Protein AF-M3IG56-F1 (afdb_monomer)

Solvent-accessible surface area (backbone atoms only — not comparable to full-atom values): 7124 Å² total; per-residue (Å²): 102,70,70,57,15,52,53,42,32,58,46,48,58,51,51,55,48,56,61,70,42,42,65,58,56,49,41,75,60,39,83,82,58,54,70,66,55,56,51,53,51,53,50,55,45,56,55,27,41,52,63,13,37,55,51,25,53,56,40,25,76,76,69,31,42,71,53,34,22,51,54,14,48,52,53,23,50,54,45,50,53,52,48,63,74,42,41,79,65,36,61,76,36,63,71,60,39,51,51,56,51,22,52,33,47,10,26,37,23,20,0,52,65,53,24,46,62,55,49,41,58,69,76,38,59,85,94,46,24,67,60,52,36,49,56,27,70,74,75

Nearest PDB structures (foldseek):
  6gv1-assembly1_A  TM=6.685E-01  e=1.143E+00  Escherichia coli K-12
  6t1z-assembly1_A  TM=6.997E-01  e=2.183E+00  Lactococcus lactis
  5ayo-assembly1_A  TM=6.945E-01  e=2.411E+00  Bdellovibrio bacteriovorus HD100
  6oop-assembly1_A  TM=5.502E-01  e=2.799E+00  Escherichia coli
  5ayn-assembly1_A  TM=6.273E-01  e=4.381E+00  Bdellovibrio bacteriovorus HD100

Sequence (139 aa):
LTVVSLIWFIYDFSVYSFGNFNTIIIEQIIPKGSLYQVWGWSVVFNLFYMPGTILGALAADYIGPRLTLVSGVVAQGVIGIAMSACLKTLRRHIAGFVVVFGIFTAFGEWGAGNQVGTIASRTSATSIRGQYYGIAAAI

Secondary structure (DSSP, 8-state):
-HHHHHHHHHHHHHHHHHHHHHHHHHHHH-TT--HHHHHHHHHHHHHTHHHHHHHHHHHHHHH-HHHHHHHHHHHHHHHHHHHHHTHHHHTT-HHHHHHHHHHHHHHHIIIIIHHHHHHHHHSS-TTTHHHHHHHHHH-

pLDDT: mean 82.54, std 7.07, range [61.66, 91.81]

Mean predicted aligned error: 6.19 Å

Structure (mmCIF, N/CA/C/O backbone):
data_AF-M3IG56-F1
#
_entry.id   AF-M3IG56-F1
#
loop_
_atom_site.group_PDB
_atom_site.id
_atom_site.type_symbol
_atom_site.label_atom_id
_atom_site.label_alt_id
_atom_site.label_comp_id
_atom_site.label_asym_id
_atom_site.label_entity_id
_atom_site.label_seq_id
_atom_site.pdbx_PDB_ins_code
_atom_site.Cartn_x
_atom_site.Cartn_y
_atom_site.Cartn_z
_atom_site.occupancy
_atom_site.B_iso_or_equiv
_atom_site.auth_seq_id
_atom_site.auth_comp_id
_atom_site.auth_asym_id
_atom_site.auth_atom_id
_atom_site.pdbx_PDB_model_num
ATOM 1 N N . LEU A 1 1 ? 6.404 5.308 -18.656 1.00 79.94 1 LEU A N 1
ATOM 2 C CA . LEU A 1 1 ? 6.512 6.458 -17.737 1.00 79.94 1 LEU A CA 1
ATOM 3 C C . LEU A 1 1 ? 5.126 6.921 -17.325 1.00 79.94 1 LEU A C 1
ATOM 5 O O . LEU A 1 1 ? 4.706 6.534 -16.251 1.00 79.94 1 LEU A O 1
ATOM 9 N N . THR A 1 2 ? 4.365 7.575 -18.207 1.00 84.81 2 THR A N 1
ATOM 10 C CA . THR A 1 2 ? 3.036 8.148 -17.908 1.00 84.81 2 THR A CA 1
ATOM 11 C C . THR A 1 2 ? 2.069 7.195 -17.204 1.00 84.81 2 THR A C 1
ATOM 13 O O . THR A 1 2 ? 1.439 7.577 -16.232 1.00 84.81 2 THR A O 1
ATOM 16 N N . VAL A 1 3 ? 1.981 5.937 -17.652 1.00 85.75 3 VAL A N 1
ATOM 17 C CA . VAL A 1 3 ? 1.102 4.933 -17.022 1.00 85.75 3 VAL A CA 1
ATOM 18 C C . VAL A 1 3 ? 1.535 4.613 -15.589 1.00 85.75 3 VAL A C 1
ATOM 20 O O . VAL A 1 3 ? 0.693 4.499 -14.712 1.00 85.75 3 VAL A O 1
ATOM 23 N N . VAL A 1 4 ? 2.841 4.481 -15.343 1.00 85.31 4 VAL A N 1
ATOM 24 C CA . VAL A 1 4 ? 3.376 4.163 -14.010 1.00 85.31 4 VAL A CA 1
ATOM 25 C C . VAL A 1 4 ? 3.210 5.360 -13.076 1.00 85.31 4 VAL A C 1
ATOM 27 O O . VAL A 1 4 ? 2.735 5.172 -11.966 1.00 85.31 4 VAL A O 1
ATOM 30 N N . SER A 1 5 ? 3.502 6.572 -13.558 1.00 85.44 5 SER A N 1
ATOM 31 C CA . SER A 1 5 ? 3.258 7.826 -12.833 1.00 85.44 5 SER A CA 1
ATOM 32 C C . SER A 1 5 ? 1.789 7.991 -12.444 1.00 85.44 5 SER A C 1
ATOM 34 O O . SER A 1 5 ? 1.479 8.309 -11.311 1.00 85.44 5 SER A O 1
ATOM 36 N N . LEU A 1 6 ? 0.857 7.718 -13.362 1.00 87.75 6 LEU A N 1
ATOM 37 C CA . LEU A 1 6 ? -0.573 7.861 -13.085 1.00 87.75 6 LEU A CA 1
ATOM 38 C C . LEU A 1 6 ? -1.066 6.847 -12.043 1.00 87.75 6 LEU A C 1
ATOM 40 O O . LEU A 1 6 ? -1.892 7.188 -11.201 1.00 87.75 6 LEU A O 1
ATOM 44 N N . ILE A 1 7 ? -0.558 5.611 -12.078 1.00 87.06 7 ILE A N 1
ATOM 45 C CA . ILE A 1 7 ? -0.868 4.610 -11.048 1.00 87.06 7 ILE A CA 1
ATOM 46 C C . ILE A 1 7 ? -0.295 5.045 -9.692 1.00 87.06 7 ILE A C 1
ATOM 48 O O . ILE A 1 7 ? -0.988 4.913 -8.685 1.00 87.06 7 ILE A O 1
ATOM 52 N N . TRP A 1 8 ? 0.933 5.575 -9.675 1.00 87.62 8 TRP A N 1
ATOM 53 C CA . TRP A 1 8 ? 1.574 6.088 -8.464 1.00 87.62 8 TRP A CA 1
ATOM 54 C C . TRP A 1 8 ? 0.775 7.245 -7.862 1.00 87.62 8 TRP A C 1
ATOM 56 O O . TRP A 1 8 ? 0.357 7.158 -6.713 1.00 87.62 8 TRP A O 1
ATOM 66 N N . PHE A 1 9 ? 0.436 8.250 -8.667 1.00 87.94 9 PHE A N 1
ATOM 67 C CA . PHE A 1 9 ? -0.380 9.387 -8.253 1.00 87.94 9 PHE A CA 1
ATOM 68 C C . PHE A 1 9 ? -1.724 8.969 -7.635 1.00 87.94 9 PHE A C 1
ATOM 70 O O . PHE A 1 9 ? -2.101 9.447 -6.564 1.00 87.94 9 PHE A O 1
ATOM 77 N N . ILE A 1 10 ? -2.462 8.058 -8.288 1.00 87.38 10 ILE A N 1
ATOM 78 C CA . ILE A 1 10 ? -3.755 7.574 -7.769 1.00 87.38 10 ILE A CA 1
ATOM 79 C C . ILE A 1 10 ? -3.568 6.863 -6.424 1.00 87.38 10 ILE A C 1
ATOM 81 O O . ILE A 1 10 ? -4.388 7.030 -5.515 1.00 87.38 10 ILE A O 1
ATOM 85 N N . TYR A 1 11 ? -2.507 6.066 -6.300 1.00 86.50 11 TYR A N 1
ATOM 86 C CA . TYR A 1 11 ? -2.190 5.370 -5.062 1.00 86.50 11 TYR A CA 1
ATOM 87 C C . TYR A 1 11 ? -1.853 6.345 -3.931 1.00 86.50 11 TYR A C 1
ATOM 89 O O . TYR A 1 11 ? -2.466 6.269 -2.865 1.00 86.50 11 TYR A O 1
ATOM 97 N N . ASP A 1 12 ? -0.962 7.300 -4.184 1.00 85.56 12 ASP A N 1
ATOM 98 C CA . ASP A 1 12 ? -0.525 8.294 -3.205 1.00 85.56 12 ASP A CA 1
ATOM 99 C C . ASP A 1 12 ? -1.692 9.168 -2.744 1.00 85.56 12 ASP A C 1
ATOM 101 O O . ASP A 1 12 ? -1.880 9.372 -1.542 1.00 85.56 12 ASP A O 1
ATOM 105 N N . PHE A 1 13 ? -2.555 9.603 -3.668 1.00 84.38 13 PHE A N 1
ATOM 106 C CA . PHE A 1 13 ? -3.767 10.346 -3.321 1.00 84.38 13 PHE A CA 1
ATOM 107 C C . PHE A 1 13 ? -4.640 9.586 -2.310 1.00 84.38 13 PHE A C 1
ATOM 109 O O . PHE A 1 13 ? -5.146 10.166 -1.343 1.00 84.38 13 PHE A O 1
ATOM 116 N N . SER A 1 14 ? -4.793 8.276 -2.510 1.00 83.94 14 SER A N 1
ATOM 117 C CA . SER A 1 14 ? -5.543 7.404 -1.610 1.00 83.94 14 SER A CA 1
ATOM 118 C C . SER A 1 14 ? -4.822 7.230 -0.269 1.00 83.94 14 SER A C 1
ATOM 120 O O . SER A 1 14 ? -5.394 7.513 0.786 1.00 83.94 14 SER A O 1
ATOM 122 N N . VAL A 1 15 ? -3.562 6.792 -0.280 1.00 82.31 15 VAL A N 1
ATOM 123 C CA . VAL A 1 15 ? -2.830 6.421 0.941 1.00 82.31 15 VAL A CA 1
ATOM 124 C C . VAL A 1 15 ? -2.529 7.616 1.830 1.00 82.31 15 VAL A C 1
ATOM 126 O O . VAL A 1 15 ? -2.732 7.517 3.040 1.00 82.31 15 VAL A O 1
ATOM 129 N N . TYR A 1 16 ? -2.141 8.765 1.276 1.00 83.25 16 TYR A N 1
ATOM 130 C CA . TYR A 1 16 ? -1.904 9.9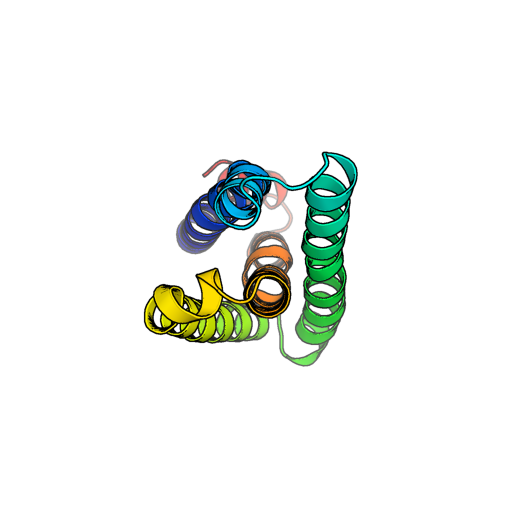54 2.097 1.00 83.25 16 TYR A CA 1
ATOM 131 C C . TYR A 1 16 ? -3.187 10.485 2.731 1.00 83.25 16 TYR A C 1
ATOM 133 O O . TYR A 1 16 ? -3.161 10.920 3.885 1.00 83.25 16 TYR A O 1
ATOM 141 N N . SER A 1 17 ? -4.319 10.397 2.028 1.00 82.25 17 SER A N 1
ATOM 142 C CA . SER A 1 17 ? -5.619 10.748 2.603 1.00 82.25 17 SER A CA 1
ATOM 143 C C . SER A 1 17 ? -5.942 9.836 3.789 1.00 82.25 17 SER A C 1
ATOM 145 O O . SER A 1 17 ? -6.206 10.314 4.892 1.00 82.25 17 SER A O 1
ATOM 147 N N . PHE A 1 18 ? -5.858 8.518 3.606 1.00 74.88 18 PHE A N 1
ATOM 148 C CA . PHE A 1 18 ? -6.161 7.566 4.676 1.00 74.88 18 PHE A CA 1
ATOM 149 C C . PHE A 1 18 ? -5.169 7.627 5.844 1.00 74.88 18 PHE A C 1
ATOM 151 O O . PHE A 1 18 ? -5.586 7.503 6.995 1.00 74.88 18 PHE A O 1
ATOM 158 N N . GLY A 1 19 ? -3.887 7.871 5.572 1.00 76.25 19 GLY A N 1
ATOM 159 C CA . GLY A 1 19 ? -2.852 8.033 6.590 1.00 76.25 19 GLY A CA 1
ATOM 160 C C . GLY A 1 19 ? -3.055 9.284 7.446 1.00 76.25 19 GLY A C 1
ATOM 161 O O . GLY A 1 19 ? -3.059 9.186 8.673 1.00 76.25 19 GLY A O 1
ATOM 162 N N . ASN A 1 20 ? -3.296 10.445 6.824 1.00 78.06 20 ASN A N 1
ATOM 163 C CA . ASN A 1 20 ? -3.479 11.709 7.550 1.00 78.06 20 ASN A CA 1
ATOM 164 C C . ASN A 1 20 ? -4.805 11.771 8.311 1.00 78.06 20 ASN A C 1
ATOM 166 O O . ASN A 1 20 ? -4.855 12.279 9.431 1.00 78.06 20 ASN A O 1
ATOM 170 N N . PHE A 1 21 ? -5.886 11.249 7.727 1.00 74.69 21 PHE A N 1
ATOM 171 C CA . PHE A 1 21 ? -7.194 11.265 8.378 1.00 74.69 21 PHE A CA 1
ATOM 172 C C . PHE A 1 21 ? -7.391 10.115 9.373 1.00 74.69 21 PHE A C 1
ATOM 174 O O . PHE A 1 21 ? -8.429 10.087 10.027 1.00 74.69 21 PHE A O 1
ATOM 181 N N . ASN A 1 22 ? -6.425 9.206 9.548 1.00 70.81 22 ASN A N 1
ATOM 182 C CA . ASN A 1 22 ? -6.549 8.047 10.439 1.00 70.81 22 ASN A CA 1
ATOM 183 C C . ASN A 1 22 ? -6.976 8.445 11.865 1.00 70.81 22 ASN A C 1
ATOM 185 O O . ASN A 1 22 ? -7.983 7.962 12.378 1.00 70.81 22 ASN A O 1
ATOM 189 N N . THR A 1 23 ? -6.284 9.409 12.477 1.00 67.25 23 THR A N 1
ATOM 190 C CA . THR A 1 23 ? -6.596 9.866 13.841 1.00 67.25 23 THR A CA 1
ATOM 191 C C . THR A 1 23 ? -7.988 10.496 13.928 1.00 67.25 23 THR A C 1
ATOM 193 O O . THR A 1 23 ? -8.729 10.212 14.862 1.00 67.25 23 THR A O 1
ATOM 196 N N . ILE A 1 24 ? -8.392 11.268 12.912 1.00 69.69 24 ILE A N 1
ATOM 197 C CA . ILE A 1 24 ? -9.720 11.902 12.841 1.00 69.69 24 ILE A CA 1
ATOM 198 C C . ILE A 1 24 ? -10.819 10.846 12.643 1.00 69.69 24 ILE A C 1
ATOM 200 O O . ILE A 1 24 ? -11.892 10.942 13.239 1.00 69.69 24 ILE A O 1
ATOM 204 N N . ILE A 1 25 ? -10.564 9.816 11.832 1.00 70.31 25 ILE A N 1
ATOM 205 C CA . ILE A 1 25 ? -11.480 8.689 11.621 1.00 70.31 25 ILE A CA 1
ATOM 206 C C . ILE A 1 25 ? -11.679 7.933 12.940 1.00 70.31 25 ILE A C 1
ATOM 208 O O . ILE A 1 25 ? -12.819 7.646 13.308 1.00 70.31 25 ILE A O 1
ATOM 212 N N . ILE A 1 26 ? -10.601 7.668 13.684 1.00 70.88 26 ILE A N 1
ATOM 213 C CA . ILE A 1 26 ? -10.672 7.014 14.997 1.00 70.88 26 ILE A CA 1
ATOM 214 C C . ILE A 1 26 ? -11.392 7.906 16.019 1.00 70.88 26 ILE A C 1
ATOM 216 O O . ILE A 1 26 ? -12.249 7.410 16.748 1.00 70.88 26 ILE A O 1
ATOM 220 N N . GLU A 1 27 ? -11.126 9.212 16.052 1.00 69.25 27 GLU A N 1
ATOM 221 C CA . GLU A 1 27 ? -11.796 10.160 16.958 1.00 69.25 27 GLU A CA 1
ATOM 222 C C . GLU A 1 27 ? -13.300 10.291 16.680 1.00 69.25 27 GLU A C 1
ATOM 224 O O . GLU A 1 27 ? -14.100 10.334 17.617 1.00 69.25 27 GLU A O 1
ATOM 229 N N . GLN A 1 28 ? -13.722 10.272 15.410 1.00 66.44 28 GLN A N 1
ATOM 230 C CA . GLN A 1 28 ? -15.149 10.240 15.055 1.00 66.44 28 GLN A CA 1
ATOM 231 C C . GLN A 1 28 ? -15.851 8.957 15.512 1.00 66.44 28 GLN A C 1
ATOM 233 O O . GLN A 1 28 ? -17.073 8.943 15.684 1.00 66.44 28 GLN A O 1
ATOM 238 N N . ILE A 1 29 ? -15.094 7.875 15.674 1.00 65.94 29 ILE A N 1
ATOM 239 C CA . ILE A 1 29 ? -15.597 6.559 16.065 1.00 65.94 29 ILE A CA 1
ATOM 240 C C . ILE A 1 29 ? -15.529 6.377 17.594 1.00 65.94 29 ILE A C 1
ATOM 242 O O . ILE A 1 29 ? -16.372 5.678 18.160 1.00 65.94 29 ILE A O 1
ATOM 246 N N . ILE A 1 30 ? -14.598 7.052 18.283 1.00 65.31 30 ILE A N 1
ATOM 247 C CA . ILE A 1 30 ? -14.442 7.035 19.746 1.00 65.31 30 ILE A CA 1
ATOM 248 C C . ILE A 1 30 ? -14.514 8.464 20.328 1.00 65.31 30 ILE A C 1
ATOM 250 O O . ILE A 1 30 ? -13.526 8.971 20.861 1.00 65.31 30 ILE A O 1
ATOM 254 N N . PRO A 1 31 ? -15.694 9.112 20.330 1.00 61.66 31 PRO A N 1
ATOM 255 C CA . PRO A 1 31 ? -15.839 10.514 20.745 1.00 61.66 31 PRO A CA 1
ATOM 256 C C . PRO A 1 31 ? -15.528 10.800 22.232 1.00 61.66 31 PRO A C 1
ATOM 258 O O . PRO A 1 31 ? -15.553 11.955 22.647 1.00 61.66 31 PRO A O 1
ATOM 261 N N . LYS A 1 32 ? -15.267 9.774 23.058 1.00 62.12 32 LYS A N 1
ATOM 262 C CA . LYS A 1 32 ? -14.885 9.887 24.485 1.00 62.12 32 LYS A CA 1
ATOM 263 C C . LYS A 1 32 ? -13.712 8.972 24.876 1.00 62.12 32 LYS A C 1
ATOM 265 O O . LYS A 1 32 ? -13.558 8.641 26.051 1.00 62.12 32 LYS A O 1
ATOM 270 N N . GLY A 1 33 ? -12.937 8.499 23.901 1.00 63.41 33 GLY A N 1
ATOM 271 C CA . GLY A 1 33 ? -11.822 7.584 24.146 1.00 63.41 33 GLY A CA 1
ATOM 272 C C . GLY A 1 33 ? -10.681 8.288 24.865 1.00 63.41 33 GLY A C 1
ATOM 273 O O . GLY A 1 33 ? -10.360 9.431 24.544 1.00 63.41 33 GLY A O 1
ATOM 274 N N . SER A 1 34 ? -10.050 7.620 25.829 1.00 75.00 34 SER A N 1
ATOM 275 C CA . SER A 1 34 ? -8.800 8.143 26.385 1.00 75.00 34 SER A CA 1
ATOM 276 C C . SER A 1 34 ? -7.729 8.187 25.289 1.00 75.00 34 SER A C 1
ATOM 278 O O . SER A 1 34 ? -7.751 7.377 24.359 1.00 75.00 34 SER A O 1
ATOM 280 N N . LEU A 1 35 ? -6.759 9.099 25.407 1.00 73.88 35 LEU A N 1
ATOM 281 C CA . LEU A 1 35 ? -5.662 9.226 24.437 1.00 73.88 35 LEU A CA 1
ATOM 282 C C . LEU A 1 35 ? -4.966 7.878 24.173 1.00 73.88 35 LEU A C 1
ATOM 284 O O . LEU A 1 35 ? -4.654 7.551 23.034 1.00 73.88 35 LEU A O 1
ATOM 288 N N . TYR A 1 36 ? -4.810 7.057 25.216 1.00 78.50 36 TYR A N 1
ATOM 289 C CA . TYR A 1 36 ? -4.262 5.704 25.121 1.00 78.50 36 TYR A CA 1
ATOM 290 C C . TYR A 1 36 ? -5.060 4.778 24.197 1.00 78.50 36 TYR A C 1
ATOM 292 O O . TYR A 1 36 ? -4.465 3.981 23.477 1.00 78.50 36 TYR A O 1
ATOM 300 N N . GLN A 1 37 ? -6.392 4.867 24.193 1.00 74.62 37 GLN A N 1
ATOM 301 C CA . GLN A 1 37 ? -7.230 4.042 23.321 1.00 74.62 37 GLN A CA 1
ATOM 302 C C . GLN A 1 37 ? -7.103 4.473 21.861 1.00 74.62 37 GLN A C 1
ATOM 304 O O . GLN A 1 37 ? -6.932 3.620 20.995 1.00 74.62 37 GLN A O 1
ATOM 309 N N . VAL A 1 38 ? -7.137 5.781 21.591 1.00 75.88 38 VAL A N 1
ATOM 310 C CA . VAL A 1 38 ? -6.955 6.321 20.233 1.00 75.88 38 VAL A CA 1
ATOM 311 C C . VAL A 1 38 ? -5.589 5.911 19.682 1.00 75.88 38 VAL A C 1
ATOM 313 O O . VAL A 1 38 ? -5.495 5.374 18.580 1.00 75.88 38 VAL A O 1
ATOM 316 N N . TRP A 1 39 ? -4.537 6.070 20.487 1.00 80.00 39 TRP A N 1
ATOM 317 C CA . TRP A 1 39 ? -3.179 5.708 20.093 1.00 80.00 39 TRP A CA 1
ATOM 318 C C . TRP A 1 39 ? -3.004 4.194 19.904 1.00 80.00 39 TRP A C 1
ATOM 320 O O . TRP A 1 39 ? -2.399 3.759 18.926 1.00 80.00 39 TRP A O 1
ATOM 330 N N . GLY A 1 40 ? -3.589 3.378 20.788 1.00 82.06 40 GLY A N 1
ATOM 331 C CA . GLY A 1 40 ? -3.560 1.918 20.675 1.00 82.06 40 GLY A CA 1
ATOM 332 C C . GLY A 1 40 ? -4.191 1.412 19.375 1.00 82.06 40 GLY A C 1
ATOM 333 O O . GLY A 1 40 ? -3.607 0.569 18.694 1.00 82.06 40 GLY A O 1
ATOM 334 N N . TRP A 1 41 ? -5.336 1.970 18.974 1.00 79.81 41 TRP A N 1
ATOM 335 C CA . TRP A 1 41 ? -5.971 1.618 17.701 1.00 79.81 41 TRP A CA 1
ATOM 336 C C . TRP A 1 41 ? -5.178 2.104 16.482 1.00 79.81 41 TRP A C 1
ATOM 338 O O . TRP A 1 41 ? -5.094 1.376 15.493 1.00 79.81 41 TRP A O 1
ATOM 348 N N . SER A 1 42 ? -4.520 3.265 16.560 1.00 78.69 42 SER A N 1
ATOM 349 C CA . SER A 1 42 ? -3.602 3.722 15.505 1.00 78.69 42 SER A CA 1
ATOM 350 C C . SER A 1 42 ? -2.415 2.776 15.302 1.00 78.69 42 SER A C 1
ATOM 352 O O . SER A 1 42 ? -2.002 2.547 14.164 1.00 78.69 42 SER A O 1
ATOM 354 N N . VAL A 1 43 ? -1.870 2.190 16.373 1.00 83.12 43 VAL A N 1
ATOM 355 C CA . VAL A 1 43 ? -0.806 1.174 16.260 1.00 83.12 43 VAL A CA 1
ATOM 356 C C . VAL A 1 43 ? -1.324 -0.074 15.550 1.00 83.12 43 VAL A C 1
ATOM 358 O O . VAL A 1 43 ? -0.661 -0.579 14.648 1.00 83.12 43 VAL A O 1
ATOM 361 N N . VAL A 1 44 ? -2.526 -0.539 15.901 1.00 83.44 44 VAL A N 1
ATOM 362 C CA . VAL A 1 44 ? -3.160 -1.689 15.237 1.00 83.44 44 VAL A CA 1
ATOM 363 C C . VAL A 1 44 ? -3.373 -1.415 13.749 1.00 83.44 44 VAL A C 1
ATOM 365 O O . VAL A 1 44 ? -3.067 -2.277 12.931 1.00 83.44 44 VAL A O 1
ATOM 368 N N . PHE A 1 45 ? -3.813 -0.213 13.373 1.00 79.94 45 PHE A N 1
ATOM 369 C CA . PHE A 1 45 ? -3.913 0.172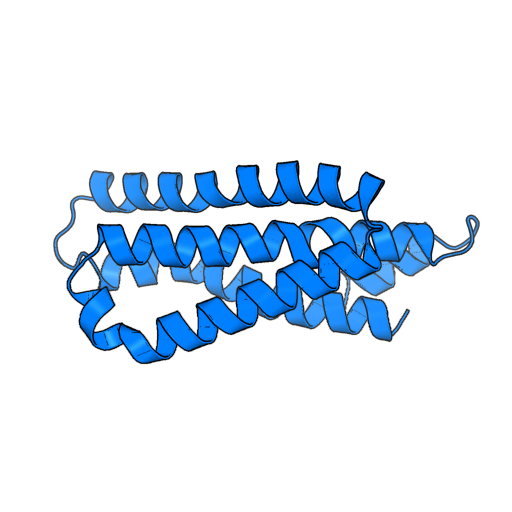 11.963 1.00 79.94 45 PHE A CA 1
ATOM 370 C C . PHE A 1 45 ? -2.580 0.085 11.233 1.00 79.94 45 PHE A C 1
ATOM 372 O O . PHE A 1 45 ? -2.513 -0.490 10.149 1.00 79.94 45 PHE A O 1
ATOM 379 N N . ASN A 1 46 ? -1.516 0.612 11.840 1.00 83.44 46 ASN A N 1
ATOM 380 C CA . ASN A 1 46 ? -0.198 0.557 11.223 1.00 83.44 46 ASN A CA 1
ATOM 381 C C . ASN A 1 46 ? 0.339 -0.877 11.117 1.00 83.44 46 ASN A C 1
ATOM 383 O O . ASN A 1 46 ? 1.032 -1.214 10.158 1.00 83.44 46 ASN A O 1
ATOM 387 N N . LEU A 1 47 ? -0.024 -1.745 12.065 1.00 87.19 47 LEU A N 1
ATOM 388 C CA . LEU A 1 47 ? 0.339 -3.158 12.039 1.00 87.19 47 LEU A CA 1
ATOM 389 C C . LEU A 1 47 ? -0.173 -3.854 10.771 1.00 87.19 47 LEU A C 1
ATOM 391 O O . LEU A 1 47 ? 0.516 -4.728 10.255 1.00 87.19 47 LEU A O 1
ATOM 395 N N . PHE A 1 48 ? -1.339 -3.459 10.249 1.00 86.50 48 PHE A N 1
ATOM 396 C CA . PHE A 1 48 ? -1.918 -4.052 9.041 1.00 86.50 48 PHE A CA 1
ATOM 397 C C . PHE A 1 48 ? -1.173 -3.704 7.743 1.00 86.50 48 PHE A C 1
ATOM 399 O O . PHE A 1 48 ? -1.313 -4.450 6.772 1.00 86.50 48 PHE A O 1
ATOM 406 N N . TYR A 1 49 ? -0.331 -2.663 7.717 1.00 85.94 49 TYR A N 1
ATOM 407 C CA . TYR A 1 49 ? 0.547 -2.413 6.565 1.00 85.94 49 TYR A CA 1
ATOM 408 C C . TYR A 1 49 ? 1.542 -3.570 6.371 1.00 85.94 49 TYR A C 1
ATOM 410 O O . TYR A 1 49 ? 1.707 -4.073 5.261 1.00 85.94 49 TYR A O 1
ATOM 418 N N . MET A 1 50 ? 2.143 -4.070 7.460 1.00 88.56 50 MET A N 1
ATOM 419 C CA . MET A 1 50 ? 3.186 -5.104 7.406 1.00 88.56 50 MET A CA 1
ATOM 420 C C . MET A 1 50 ? 2.781 -6.404 6.691 1.00 88.56 50 MET A C 1
ATOM 422 O O . MET A 1 50 ? 3.501 -6.808 5.775 1.00 88.56 50 MET A O 1
ATOM 426 N N . PRO A 1 51 ? 1.680 -7.096 7.056 1.00 89.62 51 PRO A N 1
ATOM 427 C CA . PRO A 1 51 ? 1.297 -8.327 6.373 1.00 89.62 51 PRO A CA 1
ATOM 428 C C . PRO A 1 51 ? 0.979 -8.078 4.895 1.00 89.62 51 PRO A C 1
ATOM 430 O O . PRO A 1 51 ? 1.301 -8.926 4.066 1.00 89.62 51 PRO A O 1
ATOM 433 N N . GLY A 1 52 ? 0.419 -6.911 4.553 1.00 87.00 52 GLY A N 1
ATOM 434 C CA . GLY A 1 52 ? 0.181 -6.502 3.170 1.00 87.00 52 GLY A CA 1
ATOM 435 C C . GLY A 1 52 ? 1.471 -6.420 2.356 1.00 87.00 52 GLY A C 1
ATOM 436 O O . GLY A 1 52 ? 1.588 -7.073 1.317 1.00 87.00 52 GLY A O 1
ATOM 437 N N . THR A 1 53 ? 2.472 -5.691 2.856 1.00 89.38 53 THR A N 1
ATOM 438 C CA . THR A 1 53 ? 3.757 -5.520 2.164 1.00 89.38 53 THR A CA 1
ATOM 439 C C . THR A 1 53 ? 4.553 -6.826 2.093 1.00 89.38 53 THR A C 1
ATOM 441 O O . THR A 1 53 ? 5.073 -7.160 1.029 1.00 89.38 53 THR A O 1
ATOM 444 N N . ILE A 1 54 ? 4.630 -7.596 3.188 1.00 91.06 54 ILE A N 1
ATOM 445 C CA . ILE A 1 54 ? 5.396 -8.857 3.236 1.00 91.06 54 ILE A CA 1
ATOM 446 C C . ILE A 1 54 ? 4.806 -9.877 2.263 1.00 91.06 54 ILE A C 1
ATOM 448 O O . ILE A 1 54 ? 5.527 -10.439 1.436 1.00 91.06 54 ILE A O 1
ATOM 452 N N . LEU A 1 55 ? 3.494 -10.113 2.334 1.00 88.94 55 LEU A N 1
ATOM 453 C CA . LEU A 1 55 ? 2.859 -11.087 1.455 1.00 88.94 55 LEU A CA 1
ATOM 454 C C . LEU A 1 55 ? 2.810 -10.589 0.004 1.00 88.94 55 LEU A C 1
ATOM 456 O O . LEU A 1 55 ? 3.001 -11.385 -0.912 1.00 88.94 55 LEU A O 1
ATOM 460 N N . GLY A 1 56 ? 2.640 -9.281 -0.210 1.00 87.50 56 GLY A N 1
ATOM 461 C CA . GLY A 1 56 ? 2.732 -8.668 -1.532 1.00 87.50 56 GLY A CA 1
ATOM 462 C C . GLY A 1 56 ? 4.120 -8.822 -2.156 1.00 87.50 56 GLY A C 1
ATOM 463 O O . GLY A 1 56 ? 4.218 -9.103 -3.348 1.00 87.50 56 GLY A O 1
ATOM 464 N N . ALA A 1 57 ? 5.193 -8.695 -1.367 1.00 87.69 57 ALA A N 1
ATOM 465 C CA . ALA A 1 57 ? 6.563 -8.904 -1.840 1.00 87.69 57 ALA A CA 1
ATOM 466 C C . ALA A 1 57 ? 6.765 -10.351 -2.300 1.00 87.69 57 ALA A C 1
ATOM 468 O O . ALA A 1 57 ? 7.205 -10.583 -3.423 1.00 87.69 57 ALA A O 1
ATOM 469 N N . LEU A 1 58 ? 6.347 -11.317 -1.475 1.00 88.50 58 LEU A N 1
ATOM 470 C CA . LEU A 1 58 ? 6.412 -12.737 -1.822 1.00 88.50 58 LEU A CA 1
ATOM 471 C C . LEU A 1 58 ? 5.586 -13.038 -3.079 1.00 88.50 58 LEU A C 1
ATOM 473 O O . LEU A 1 58 ? 6.073 -13.673 -4.010 1.00 88.50 58 LEU A O 1
ATOM 477 N N . ALA A 1 59 ? 4.349 -12.544 -3.152 1.00 86.94 59 ALA A N 1
ATOM 478 C CA . ALA A 1 59 ? 3.478 -12.765 -4.302 1.00 86.94 59 ALA A CA 1
ATOM 479 C C . ALA A 1 59 ? 4.013 -12.132 -5.597 1.00 86.94 59 ALA A C 1
ATOM 481 O O . ALA A 1 59 ? 3.772 -12.671 -6.679 1.00 86.94 59 ALA A O 1
ATOM 482 N N . ALA A 1 60 ? 4.750 -11.018 -5.509 1.00 87.38 60 ALA A N 1
ATOM 483 C CA . ALA A 1 60 ? 5.413 -10.392 -6.655 1.00 87.38 60 ALA A CA 1
ATOM 484 C C . ALA A 1 60 ? 6.391 -11.340 -7.348 1.00 87.38 60 ALA A C 1
ATOM 486 O O . ALA A 1 60 ? 6.466 -11.341 -8.578 1.00 87.38 60 ALA A O 1
ATOM 487 N N . ASP A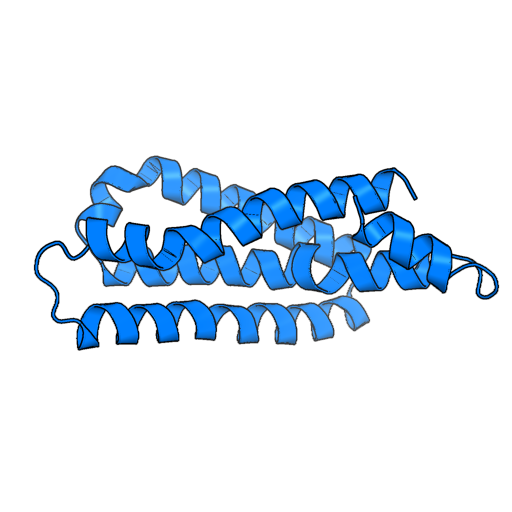 1 61 ? 7.115 -12.141 -6.566 1.00 86.56 61 ASP A N 1
ATOM 488 C CA . ASP A 1 61 ? 8.130 -13.055 -7.083 1.00 86.56 61 ASP A CA 1
ATOM 489 C C . ASP A 1 61 ? 7.510 -14.303 -7.733 1.00 86.56 61 ASP A C 1
ATOM 491 O O . ASP A 1 61 ? 8.055 -14.807 -8.714 1.00 86.56 61 ASP A O 1
ATOM 495 N N . TYR A 1 62 ? 6.343 -14.765 -7.262 1.00 85.81 62 TYR A N 1
ATOM 496 C CA . TYR A 1 62 ? 5.657 -15.941 -7.828 1.00 85.81 62 TYR A CA 1
ATOM 497 C C . TYR A 1 62 ? 4.719 -15.623 -9.002 1.00 85.81 62 TYR A C 1
ATOM 499 O O . TYR A 1 62 ? 4.705 -16.348 -9.995 1.00 85.81 62 TYR A O 1
ATOM 507 N N . ILE A 1 63 ? 3.898 -14.575 -8.884 1.00 84.44 63 ILE A N 1
ATOM 508 C CA . ILE A 1 63 ? 2.809 -14.261 -9.834 1.00 84.44 63 ILE A CA 1
ATOM 509 C C . ILE A 1 63 ? 3.223 -13.124 -10.786 1.00 84.44 63 ILE A C 1
ATOM 511 O O . ILE A 1 63 ? 2.672 -12.959 -11.875 1.00 84.44 63 ILE A O 1
ATOM 515 N N . GLY A 1 64 ? 4.243 -12.355 -10.405 1.00 86.06 64 G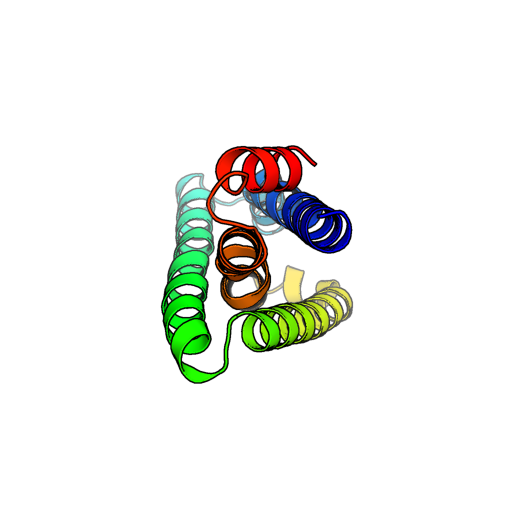LY A N 1
ATOM 516 C CA . GLY A 1 64 ? 4.738 -11.208 -11.150 1.00 86.06 64 GLY A CA 1
ATOM 517 C C . GLY A 1 64 ? 4.099 -9.889 -10.692 1.00 86.06 64 GLY A C 1
ATOM 518 O O . GLY A 1 64 ? 2.889 -9.817 -10.459 1.00 86.06 64 GLY A O 1
ATOM 519 N N . PRO A 1 65 ? 4.874 -8.788 -10.648 1.00 86.69 65 PRO A N 1
ATOM 520 C CA . PRO A 1 65 ? 4.465 -7.534 -10.007 1.00 86.69 65 PRO A CA 1
ATOM 521 C C . PRO A 1 65 ? 3.239 -6.878 -10.659 1.00 86.69 65 PRO A C 1
ATOM 523 O O . PRO A 1 65 ? 2.447 -6.226 -9.985 1.00 86.69 65 PRO A O 1
ATOM 526 N N . ARG A 1 66 ? 3.024 -7.083 -11.967 1.00 86.25 66 ARG A N 1
ATOM 527 C CA . ARG A 1 66 ? 1.854 -6.542 -12.680 1.00 86.25 66 ARG A CA 1
ATOM 528 C C . ARG A 1 66 ? 0.545 -7.185 -12.217 1.00 86.25 66 ARG A C 1
ATOM 530 O O . ARG A 1 66 ? -0.442 -6.478 -12.044 1.00 86.25 66 ARG A O 1
ATOM 537 N N . LEU A 1 67 ? 0.525 -8.508 -12.056 1.00 87.69 67 LEU A N 1
ATOM 538 C CA . LEU A 1 67 ? -0.676 -9.228 -11.629 1.00 87.69 67 LEU A CA 1
ATOM 539 C C . LEU A 1 67 ? -0.943 -8.997 -10.143 1.00 87.69 67 LEU A C 1
ATOM 541 O O . LEU A 1 67 ? -2.089 -8.740 -9.783 1.00 87.69 67 LEU A O 1
ATOM 545 N N . THR A 1 68 ? 0.107 -8.973 -9.318 1.00 89.75 68 THR A N 1
ATOM 546 C CA . THR A 1 68 ? 0.014 -8.655 -7.885 1.00 89.75 68 THR A CA 1
ATOM 547 C C . THR A 1 68 ? -0.556 -7.251 -7.646 1.00 89.75 68 THR A C 1
ATOM 549 O O . THR A 1 68 ? -1.417 -7.073 -6.780 1.00 89.75 68 THR A O 1
ATOM 552 N N . LEU A 1 69 ? -0.167 -6.269 -8.473 1.00 89.25 69 LEU A N 1
ATOM 553 C CA . LEU A 1 69 ? -0.736 -4.919 -8.447 1.00 89.25 69 LEU A CA 1
ATOM 554 C C . LEU A 1 69 ? -2.238 -4.937 -8.743 1.00 89.25 69 LEU A C 1
ATOM 556 O O . LEU A 1 69 ? -3.027 -4.410 -7.960 1.00 89.25 69 LEU A O 1
ATOM 560 N N . VAL A 1 70 ? -2.643 -5.561 -9.856 1.00 89.50 70 VAL A N 1
ATOM 561 C CA . VAL A 1 70 ? -4.055 -5.603 -10.270 1.00 89.50 70 VAL A CA 1
ATOM 562 C C . VAL A 1 70 ? -4.904 -6.337 -9.236 1.00 89.50 70 VAL A C 1
ATOM 564 O O . VAL A 1 70 ? -5.966 -5.838 -8.869 1.00 89.50 70 VAL A O 1
ATOM 567 N N . SER A 1 71 ? -4.439 -7.476 -8.714 1.00 91.12 71 SER A N 1
ATOM 568 C CA . SER A 1 71 ? -5.174 -8.222 -7.690 1.00 91.12 71 SER A CA 1
ATOM 569 C C . SER A 1 71 ? -5.368 -7.406 -6.413 1.00 91.12 71 SER A C 1
ATOM 571 O O . SER A 1 71 ? -6.460 -7.419 -5.850 1.00 91.12 71 SER A O 1
ATOM 573 N N . GLY A 1 72 ? -4.334 -6.672 -5.982 1.00 89.50 72 GLY A N 1
ATOM 574 C CA . GLY A 1 72 ? -4.405 -5.836 -4.785 1.00 89.50 72 GLY A CA 1
ATOM 575 C C . GLY A 1 72 ? -5.384 -4.678 -4.956 1.00 89.50 72 GLY A C 1
ATOM 576 O O . GLY A 1 72 ? -6.282 -4.519 -4.136 1.00 89.50 72 GLY A O 1
ATOM 577 N N . VAL A 1 73 ? -5.298 -3.938 -6.068 1.00 89.12 73 VAL A N 1
ATOM 578 C CA . VAL A 1 73 ? -6.196 -2.802 -6.348 1.00 89.12 73 VAL A CA 1
ATOM 579 C C . VAL A 1 73 ? -7.652 -3.252 -6.517 1.00 89.12 73 VAL A C 1
ATOM 581 O O . VAL A 1 73 ? -8.561 -2.594 -6.012 1.00 89.12 73 VAL A O 1
ATOM 584 N N . VAL A 1 74 ? -7.900 -4.385 -7.182 1.00 91.06 74 VAL A N 1
ATOM 585 C CA . VAL A 1 74 ? -9.262 -4.927 -7.340 1.00 91.06 74 VAL A CA 1
ATOM 586 C C . VAL A 1 74 ? -9.835 -5.364 -5.992 1.00 91.06 74 VAL A C 1
ATOM 588 O O . VAL A 1 74 ? -10.956 -4.979 -5.658 1.00 91.06 74 VAL A O 1
ATOM 591 N N . ALA A 1 75 ? -9.074 -6.122 -5.194 1.00 91.19 75 ALA A N 1
ATOM 592 C CA . ALA A 1 75 ? -9.509 -6.545 -3.863 1.00 91.19 75 ALA A CA 1
ATOM 593 C C . ALA A 1 75 ? -9.764 -5.338 -2.945 1.00 91.19 75 ALA A C 1
ATOM 595 O O . ALA A 1 75 ? -10.806 -5.261 -2.290 1.00 91.19 75 ALA A O 1
ATOM 596 N N . GLN A 1 76 ? -8.859 -4.357 -2.964 1.00 90.25 76 GLN A N 1
ATOM 597 C CA . GLN A 1 76 ? -8.994 -3.104 -2.228 1.00 90.25 76 GLN A CA 1
ATOM 598 C C . GLN A 1 76 ? -10.251 -2.331 -2.658 1.00 90.25 76 GLN A C 1
ATOM 600 O O . GLN A 1 76 ? -11.005 -1.868 -1.803 1.00 90.25 76 GLN A O 1
ATOM 605 N N . GLY A 1 77 ? -10.536 -2.245 -3.961 1.00 88.25 77 GLY A N 1
ATOM 606 C CA . GLY A 1 77 ? -11.742 -1.602 -4.487 1.00 88.25 77 GLY A CA 1
ATOM 607 C C . GLY A 1 77 ? -13.035 -2.282 -4.028 1.00 88.25 77 GLY A C 1
ATOM 608 O O . GLY A 1 77 ? -13.958 -1.606 -3.570 1.00 88.25 77 GLY A O 1
ATOM 609 N N . VAL A 1 78 ? -13.093 -3.618 -4.075 1.00 91.81 78 VAL A N 1
ATOM 610 C CA . VAL A 1 78 ? -14.255 -4.394 -3.603 1.00 91.81 78 VAL A CA 1
ATOM 611 C C . VAL A 1 78 ? -14.513 -4.145 -2.116 1.00 91.81 78 VAL A C 1
ATOM 613 O O . VAL A 1 78 ? -15.649 -3.871 -1.720 1.00 91.81 78 VAL A O 1
ATOM 616 N N . ILE A 1 79 ? -13.463 -4.181 -1.293 1.00 89.81 79 ILE A N 1
ATOM 617 C CA . ILE A 1 79 ? -13.578 -3.941 0.150 1.00 89.81 79 ILE A CA 1
ATOM 618 C C . ILE A 1 79 ? -13.953 -2.483 0.430 1.00 89.81 79 ILE A C 1
ATOM 620 O O . ILE A 1 79 ? -14.799 -2.230 1.285 1.00 89.81 79 ILE A O 1
ATOM 624 N N . GLY A 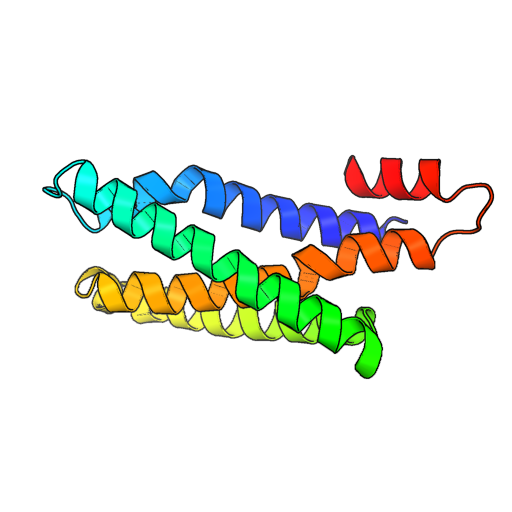1 80 ? -13.395 -1.526 -0.314 1.00 87.44 80 GLY A N 1
ATOM 625 C CA . GLY A 1 80 ? -13.727 -0.107 -0.184 1.00 87.44 80 GLY A CA 1
ATOM 626 C C . GLY A 1 80 ? -15.204 0.180 -0.472 1.00 87.44 80 GLY A C 1
ATOM 627 O O . GLY A 1 80 ? -15.863 0.883 0.298 1.00 87.44 80 GLY A O 1
ATOM 628 N N . ILE A 1 81 ? -15.759 -0.423 -1.528 1.00 88.44 81 ILE A N 1
ATOM 629 C CA . ILE A 1 81 ? -17.190 -0.315 -1.856 1.00 88.44 81 ILE A CA 1
ATOM 630 C C . ILE A 1 81 ? -18.044 -0.958 -0.755 1.00 88.44 81 ILE A C 1
ATOM 632 O O . ILE A 1 81 ? -19.004 -0.341 -0.285 1.00 88.44 81 ILE A O 1
ATOM 636 N N . ALA A 1 82 ? -17.679 -2.159 -0.298 1.00 87.38 82 ALA A N 1
ATOM 637 C CA . ALA A 1 82 ? -18.389 -2.847 0.780 1.00 87.38 82 ALA A CA 1
ATOM 638 C C . ALA A 1 82 ? -18.371 -2.043 2.094 1.00 87.38 82 ALA A C 1
ATOM 640 O O . ALA A 1 82 ? -19.393 -1.924 2.775 1.00 87.38 82 ALA A O 1
ATOM 641 N N . MET A 1 83 ? -17.233 -1.431 2.426 1.00 83.88 83 MET A N 1
ATOM 642 C CA . MET A 1 83 ? -17.071 -0.574 3.599 1.00 83.88 83 MET A CA 1
ATOM 643 C C . MET A 1 83 ? -17.934 0.690 3.498 1.00 83.88 83 MET A C 1
ATOM 645 O O . MET A 1 83 ? -18.575 1.067 4.480 1.00 83.88 83 MET A O 1
ATOM 649 N N . SER A 1 84 ? -18.008 1.309 2.315 1.00 81.94 84 SER A N 1
ATOM 650 C CA . SER A 1 84 ? -18.869 2.471 2.062 1.00 81.94 84 SER A CA 1
ATOM 651 C C . SER A 1 84 ? -20.359 2.129 2.214 1.00 81.94 84 SER A C 1
ATOM 653 O O . SER A 1 84 ? -21.099 2.846 2.892 1.00 81.94 84 SER A O 1
ATOM 655 N N . ALA A 1 85 ? -20.796 0.981 1.683 1.00 83.62 85 ALA A N 1
ATOM 656 C CA . ALA A 1 85 ? -22.181 0.518 1.796 1.00 83.62 85 ALA A CA 1
ATOM 657 C C . ALA A 1 85 ? -22.592 0.213 3.251 1.00 83.62 85 ALA A C 1
ATOM 659 O O . ALA A 1 85 ? -23.698 0.549 3.680 1.00 83.62 85 ALA A O 1
ATOM 660 N N . CYS A 1 86 ? -21.689 -0.379 4.036 1.00 81.06 86 CYS A N 1
ATOM 661 C CA . CYS A 1 86 ? -21.947 -0.789 5.419 1.00 81.06 86 CYS A CA 1
ATOM 662 C C . CYS A 1 86 ? -21.567 0.267 6.474 1.00 81.06 86 CYS A C 1
ATOM 664 O O . CYS A 1 86 ? -21.660 -0.007 7.676 1.00 81.06 86 CYS A O 1
ATOM 666 N N . LEU A 1 87 ? -21.181 1.482 6.065 1.00 75.12 87 LEU A N 1
ATOM 667 C CA . LEU A 1 87 ? -20.592 2.497 6.947 1.00 75.12 87 LEU A CA 1
ATOM 668 C C . LEU A 1 87 ? -21.476 2.851 8.158 1.00 75.12 87 LEU A C 1
ATOM 670 O O . LEU A 1 87 ? -20.969 3.062 9.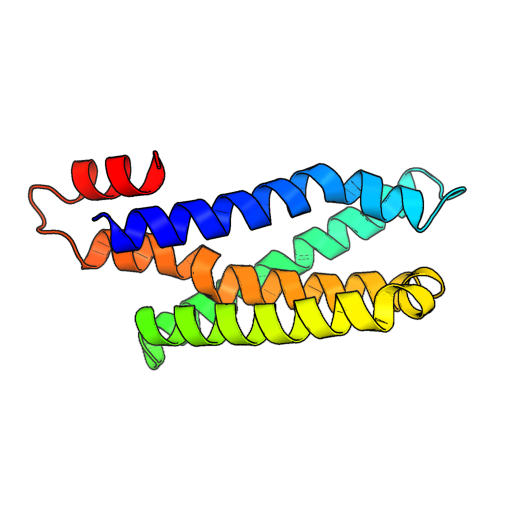261 1.00 75.12 87 LEU A O 1
ATOM 674 N N . LYS A 1 88 ? -22.807 2.866 7.988 1.00 72.44 88 LYS A N 1
ATOM 675 C CA . LYS A 1 88 ? -23.769 3.161 9.071 1.00 72.44 88 LYS A CA 1
ATOM 676 C C . LYS A 1 88 ? -23.727 2.126 10.201 1.00 72.44 88 LYS A C 1
ATOM 678 O O . LYS A 1 88 ? -23.821 2.493 11.370 1.00 72.44 88 LYS A O 1
ATOM 683 N N . THR A 1 89 ? -23.580 0.849 9.858 1.00 73.06 89 THR A N 1
ATOM 684 C CA . THR A 1 89 ? -23.508 -0.259 10.825 1.00 73.06 89 THR A CA 1
ATOM 685 C C . THR A 1 89 ? -22.108 -0.373 11.418 1.00 73.06 89 THR A C 1
ATOM 687 O O . THR A 1 89 ? -21.954 -0.637 12.611 1.00 73.06 89 THR A O 1
ATOM 690 N N . LEU A 1 90 ? -21.089 -0.118 10.595 1.00 67.69 90 LEU A N 1
ATOM 691 C CA . LEU A 1 90 ? -19.685 -0.239 10.969 1.00 67.69 90 LEU A CA 1
ATOM 692 C C . LEU A 1 90 ? -19.260 0.859 11.958 1.00 67.69 90 LEU A C 1
ATOM 694 O O . LEU A 1 90 ? -18.539 0.574 12.909 1.00 67.69 90 LEU A O 1
ATOM 698 N N . ARG A 1 91 ? -19.827 2.071 11.847 1.00 68.00 91 ARG A N 1
ATOM 699 C CA . ARG A 1 91 ? -19.667 3.143 12.850 1.00 68.00 91 ARG A CA 1
ATOM 700 C C . ARG A 1 91 ? -20.126 2.759 14.264 1.00 68.00 91 ARG A C 1
ATOM 702 O O . ARG A 1 91 ? -19.681 3.383 15.218 1.00 68.00 91 ARG A O 1
ATOM 709 N N . ARG A 1 92 ? -21.006 1.760 14.422 1.00 69.38 92 ARG A N 1
ATOM 710 C CA . ARG A 1 92 ? -21.446 1.275 15.746 1.00 69.38 92 ARG A CA 1
ATOM 711 C C . ARG A 1 92 ? -20.491 0.247 16.362 1.00 69.38 92 ARG A C 1
ATOM 713 O O . ARG A 1 92 ? -20.537 0.051 17.570 1.00 69.38 92 ARG A O 1
ATOM 720 N N . HIS A 1 93 ? -19.642 -0.396 15.558 1.00 75.94 93 HIS A N 1
ATOM 721 C CA . HIS A 1 93 ? -18.745 -1.469 15.994 1.00 75.94 93 HIS A CA 1
ATOM 722 C C . HIS A 1 93 ? -17.294 -1.131 15.643 1.00 7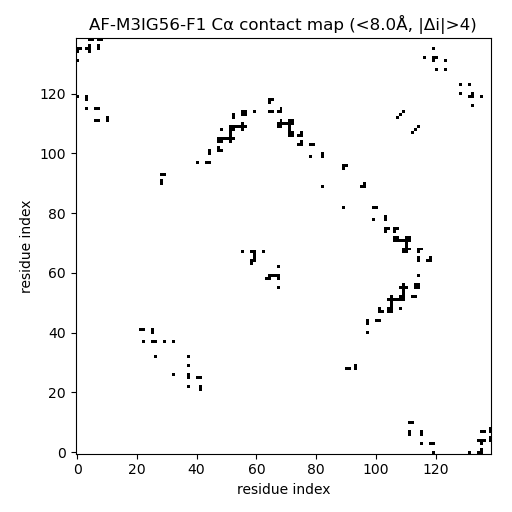5.94 93 HIS A C 1
ATOM 724 O O . HIS A 1 93 ? -16.796 -1.463 14.569 1.00 75.94 93 HIS A O 1
ATOM 730 N N . ILE A 1 94 ? -16.608 -0.507 16.601 1.00 70.50 94 ILE A N 1
ATOM 731 C CA . ILE A 1 94 ? -15.250 0.041 16.466 1.00 70.50 94 ILE A CA 1
ATOM 732 C C . ILE A 1 94 ? -14.251 -1.028 16.001 1.00 70.50 94 ILE A C 1
ATOM 734 O O . ILE A 1 94 ? -13.552 -0.835 15.013 1.00 70.50 94 ILE A O 1
ATOM 738 N N . ALA A 1 95 ? -14.225 -2.187 16.665 1.00 72.12 95 ALA A N 1
ATOM 739 C CA . ALA A 1 95 ? -13.296 -3.266 16.326 1.00 72.12 95 ALA A CA 1
ATOM 740 C C . ALA A 1 95 ? -13.530 -3.815 14.907 1.00 72.12 95 ALA A C 1
ATOM 742 O O . ALA A 1 95 ? -12.576 -4.087 14.184 1.00 72.12 95 ALA A O 1
ATOM 743 N N . GLY A 1 96 ? -14.795 -3.921 14.481 1.00 79.12 96 GLY A N 1
ATOM 744 C CA . GLY A 1 96 ? -15.143 -4.354 13.127 1.00 79.12 96 GLY A CA 1
ATOM 745 C C . GLY A 1 96 ? -14.693 -3.348 12.069 1.00 79.12 96 GLY A C 1
ATOM 746 O O . GLY A 1 96 ? -14.168 -3.746 11.032 1.00 79.12 96 GLY A O 1
ATOM 747 N N . PHE A 1 97 ? -14.829 -2.050 12.354 1.00 80.50 97 PHE A N 1
ATOM 748 C CA . PHE A 1 97 ? -14.315 -0.996 11.482 1.00 80.50 97 PHE A CA 1
ATOM 749 C C . PHE A 1 97 ? -12.798 -1.088 11.318 1.00 80.50 97 PHE A C 1
ATOM 751 O O . PHE A 1 97 ? -12.313 -1.114 10.189 1.00 80.50 97 PHE A O 1
ATOM 758 N N . VAL A 1 98 ? -12.060 -1.191 12.429 1.00 79.50 98 VAL A N 1
ATOM 759 C CA . VAL A 1 98 ? -10.592 -1.246 12.400 1.00 79.50 98 VAL A CA 1
ATOM 760 C C . VAL A 1 98 ? -10.090 -2.462 11.631 1.00 79.50 98 VAL A C 1
ATOM 762 O O . VAL A 1 98 ? -9.169 -2.333 10.834 1.00 79.50 98 VAL A O 1
ATOM 765 N N . VAL A 1 99 ? -10.708 -3.631 11.811 1.00 84.12 99 VAL A N 1
ATOM 766 C CA . VAL A 1 99 ? -10.301 -4.848 11.093 1.00 84.12 99 VAL A CA 1
ATOM 767 C C . VAL A 1 99 ? -10.594 -4.737 9.597 1.00 84.12 99 VAL A C 1
ATOM 769 O O . VAL A 1 99 ? -9.719 -5.021 8.787 1.00 84.12 99 VAL A O 1
ATOM 772 N N . VAL A 1 100 ? -11.795 -4.299 9.206 1.00 86.25 100 VAL A N 1
ATOM 773 C CA . VAL A 1 100 ? -12.162 -4.175 7.783 1.00 86.25 100 VAL A CA 1
ATOM 774 C C . VAL A 1 100 ? -11.293 -3.135 7.080 1.00 86.25 100 VAL A C 1
ATOM 776 O O . VAL A 1 100 ? -10.795 -3.390 5.984 1.00 86.25 100 VAL A O 1
ATOM 779 N N . PHE A 1 101 ? -11.068 -1.988 7.720 1.00 85.06 101 PHE A N 1
ATOM 780 C CA . PHE A 1 101 ? -10.196 -0.954 7.175 1.00 85.06 101 PHE A CA 1
ATOM 781 C C . PHE A 1 101 ? -8.727 -1.399 7.183 1.00 85.06 101 PHE A C 1
ATOM 783 O O . PHE A 1 101 ? -8.022 -1.170 6.211 1.00 85.06 101 PHE A O 1
ATOM 790 N N . GLY A 1 102 ? -8.268 -2.116 8.211 1.00 86.94 102 GLY A N 1
ATOM 791 C CA . GLY A 1 102 ? -6.932 -2.711 8.240 1.00 86.94 102 GLY A CA 1
ATOM 792 C C . GLY A 1 102 ? -6.706 -3.692 7.087 1.00 86.94 102 GLY A C 1
ATOM 793 O O . GLY A 1 102 ? -5.682 -3.626 6.413 1.00 86.94 102 GLY A O 1
ATOM 794 N N . ILE A 1 103 ? -7.688 -4.543 6.781 1.00 88.25 103 ILE A N 1
ATOM 795 C CA . ILE A 1 103 ? -7.635 -5.441 5.618 1.00 88.25 103 ILE A CA 1
ATOM 796 C C . ILE A 1 103 ? -7.615 -4.637 4.308 1.00 88.25 103 ILE A C 1
ATOM 798 O O . ILE A 1 103 ? -6.819 -4.941 3.422 1.00 88.25 103 ILE A O 1
ATOM 802 N N . PHE A 1 104 ? -8.446 -3.597 4.183 1.00 89.75 104 PHE A N 1
ATOM 803 C CA . PHE A 1 104 ? -8.420 -2.684 3.032 1.00 89.75 104 PHE A CA 1
ATOM 804 C C . PHE A 1 104 ? -7.023 -2.080 2.819 1.00 89.75 104 PHE A C 1
ATOM 806 O O . PHE A 1 104 ? -6.500 -2.100 1.704 1.00 89.75 104 PHE A O 1
ATOM 813 N N . THR A 1 105 ? -6.400 -1.603 3.894 1.00 87.75 105 THR A N 1
ATOM 814 C CA . THR A 1 105 ? -5.052 -1.038 3.889 1.00 87.75 105 THR A CA 1
ATOM 815 C C . THR A 1 105 ? -3.992 -2.080 3.520 1.00 87.75 105 THR A C 1
ATOM 817 O O . THR A 1 105 ? -3.136 -1.810 2.680 1.00 87.75 105 THR A O 1
ATOM 820 N N . ALA A 1 106 ? -4.087 -3.297 4.062 1.00 90.12 106 ALA A N 1
ATOM 821 C CA . ALA A 1 106 ? -3.177 -4.395 3.736 1.00 90.12 106 ALA A CA 1
ATOM 822 C C . ALA A 1 106 ? -3.212 -4.756 2.239 1.00 90.12 106 ALA A C 1
ATOM 824 O O . ALA A 1 106 ? -2.166 -4.995 1.635 1.00 90.12 106 ALA A O 1
ATOM 825 N N . PHE A 1 107 ? -4.394 -4.755 1.610 1.00 89.38 107 PHE A N 1
ATOM 826 C CA . PHE A 1 107 ? -4.509 -4.972 0.163 1.00 89.38 107 PHE A CA 1
ATOM 827 C C . PHE A 1 107 ? -3.966 -3.805 -0.673 1.00 89.38 107 PHE A C 1
ATOM 829 O O . PHE A 1 107 ? -3.469 -4.036 -1.778 1.00 89.38 107 PHE A O 1
ATOM 836 N N . GLY A 1 108 ? -4.007 -2.579 -0.144 1.00 86.69 108 GLY A N 1
ATOM 837 C CA . GLY A 1 108 ? -3.350 -1.424 -0.760 1.00 86.69 108 GLY A CA 1
ATOM 838 C C . GLY A 1 108 ? -1.836 -1.596 -0.848 1.00 86.69 108 GLY A C 1
ATOM 839 O O . GLY A 1 108 ? -1.265 -1.438 -1.931 1.00 86.69 108 GLY A O 1
ATOM 840 N N . GLU A 1 109 ? -1.210 -2.025 0.249 1.00 88.19 109 GLU A N 1
ATOM 841 C CA . GLU A 1 109 ? 0.230 -2.311 0.283 1.00 88.19 109 GLU A CA 1
ATOM 842 C C . GLU A 1 109 ? 0.614 -3.519 -0.561 1.00 88.19 109 GLU A C 1
ATOM 844 O O . GLU A 1 109 ? 1.625 -3.492 -1.263 1.00 88.19 109 GLU A O 1
ATOM 849 N N . TRP A 1 110 ? -0.205 -4.574 -0.540 1.00 89.25 110 TRP A N 1
ATOM 850 C CA . TRP A 1 110 ? -0.012 -5.734 -1.409 1.00 89.25 110 TRP A CA 1
ATOM 851 C C . TRP A 1 110 ? 0.030 -5.327 -2.887 1.00 89.25 110 TRP A C 1
ATOM 853 O O . TRP A 1 110 ? 0.842 -5.839 -3.664 1.00 89.25 110 TRP A O 1
ATOM 863 N N . GLY A 1 111 ? -0.896 -4.445 -3.272 1.00 89.44 111 GLY A N 1
ATOM 864 C CA . GLY A 1 111 ? -1.118 -4.005 -4.639 1.00 89.44 111 GLY A CA 1
ATOM 865 C C . GLY A 1 111 ? -0.171 -2.893 -5.062 1.00 89.44 111 GLY A C 1
ATOM 866 O O . GLY A 1 111 ? 0.964 -3.133 -5.461 1.00 89.44 111 GLY A O 1
ATOM 867 N N . ALA A 1 112 ? -0.669 -1.662 -5.075 1.00 86.69 112 ALA A N 1
ATOM 868 C CA . ALA A 1 112 ? 0.084 -0.548 -5.632 1.00 86.69 112 ALA A CA 1
ATOM 869 C C . ALA A 1 112 ? 1.246 -0.101 -4.726 1.00 86.69 112 ALA A C 1
ATOM 871 O O . ALA A 1 112 ? 2.294 0.254 -5.264 1.00 86.69 112 ALA A O 1
ATOM 872 N N . GLY A 1 113 ? 1.125 -0.223 -3.399 1.00 84.00 113 GLY A N 1
ATOM 873 C CA . GLY A 1 113 ? 2.166 0.222 -2.463 1.00 84.00 113 GLY A CA 1
ATOM 874 C C . GLY A 1 113 ? 3.518 -0.420 -2.690 1.00 84.00 113 GLY A C 1
ATOM 875 O O . GLY A 1 113 ? 4.526 0.271 -2.819 1.00 84.00 113 GLY A O 1
ATOM 876 N N . ASN A 1 114 ? 3.538 -1.741 -2.827 1.00 86.12 114 ASN A N 1
ATOM 877 C CA . ASN A 1 114 ? 4.788 -2.453 -3.034 1.00 86.12 114 ASN A CA 1
ATOM 878 C C . ASN A 1 114 ? 5.179 -2.533 -4.521 1.00 86.12 114 ASN A C 1
ATOM 880 O O . ASN A 1 114 ? 6.345 -2.380 -4.884 1.00 86.12 114 ASN A O 1
ATOM 884 N N . GLN A 1 115 ? 4.208 -2.751 -5.415 1.00 88.12 115 GLN A N 1
ATOM 885 C CA . GLN A 1 115 ? 4.524 -3.125 -6.797 1.00 88.12 115 GLN A CA 1
ATOM 886 C C . GLN A 1 115 ? 4.821 -1.945 -7.716 1.00 88.12 115 GLN A C 1
ATOM 888 O O . GLN A 1 115 ? 5.503 -2.133 -8.726 1.00 88.12 115 GLN A O 1
ATOM 893 N N . VAL A 1 116 ? 4.338 -0.734 -7.419 1.00 86.56 116 VAL A N 1
ATOM 894 C CA . VAL A 1 116 ? 4.538 0.419 -8.314 1.00 86.56 116 VAL A CA 1
ATOM 895 C C . VAL A 1 116 ? 6.023 0.764 -8.444 1.00 86.56 116 VAL A C 1
ATOM 897 O O . VAL A 1 116 ? 6.517 0.898 -9.568 1.00 86.56 116 VAL A O 1
ATOM 900 N N . GLY A 1 117 ? 6.768 0.784 -7.335 1.00 84.50 117 GLY A N 1
ATOM 901 C CA . GLY A 1 117 ? 8.221 0.987 -7.353 1.00 84.50 117 GLY A CA 1
ATOM 902 C C . GLY A 1 117 ? 8.969 -0.140 -8.081 1.00 84.50 117 GLY A C 1
ATOM 903 O O . GLY A 1 117 ? 9.881 0.100 -8.885 1.00 84.50 117 GLY A O 1
ATOM 904 N N . THR A 1 118 ? 8.549 -1.393 -7.888 1.00 85.56 118 THR A N 1
ATOM 905 C CA . THR A 1 118 ? 9.130 -2.550 -8.590 1.00 85.56 118 THR A CA 1
ATOM 906 C C . THR A 1 118 ? 8.877 -2.484 -10.098 1.00 85.56 118 THR A C 1
ATOM 908 O O . THR A 1 118 ? 9.775 -2.756 -10.897 1.00 85.56 118 THR A O 1
ATOM 911 N N . ILE A 1 119 ? 7.683 -2.070 -10.520 1.00 86.56 119 ILE A N 1
ATOM 912 C CA . ILE A 1 119 ? 7.349 -1.888 -11.937 1.00 86.56 119 ILE A CA 1
ATOM 913 C C . ILE A 1 119 ? 8.138 -0.710 -12.515 1.00 86.56 119 ILE A C 1
ATOM 915 O O . ILE A 1 119 ? 8.696 -0.834 -13.608 1.00 86.56 119 ILE A O 1
ATOM 919 N N . ALA A 1 120 ? 8.258 0.407 -11.794 1.00 84.38 120 ALA A N 1
ATOM 920 C CA . ALA A 1 120 ? 9.020 1.572 -12.242 1.00 84.38 120 ALA A CA 1
ATOM 921 C C . ALA A 1 120 ? 10.507 1.243 -12.480 1.00 84.38 120 ALA A C 1
ATOM 923 O O . ALA A 1 120 ? 11.096 1.643 -13.490 1.00 84.38 120 ALA A O 1
ATOM 924 N N . SER A 1 121 ? 11.104 0.454 -11.585 1.00 84.75 121 SER A N 1
ATOM 925 C CA . SER A 1 121 ? 12.514 0.056 -11.674 1.00 84.75 121 SER A CA 1
ATOM 926 C C . SER A 1 121 ? 12.790 -1.011 -12.742 1.00 84.75 121 SER A C 1
ATOM 928 O O . SER A 1 121 ? 13.882 -1.026 -13.311 1.00 84.75 121 SER A O 1
ATOM 930 N N . ARG A 1 122 ? 11.817 -1.879 -13.058 1.00 82.62 122 ARG A N 1
ATOM 931 C CA . ARG A 1 122 ? 11.972 -2.949 -14.065 1.00 82.62 122 ARG A CA 1
ATOM 932 C C . ARG A 1 122 ? 11.551 -2.549 -15.483 1.00 82.62 122 ARG A C 1
ATOM 934 O O . ARG A 1 122 ? 11.979 -3.189 -16.435 1.00 82.62 122 AR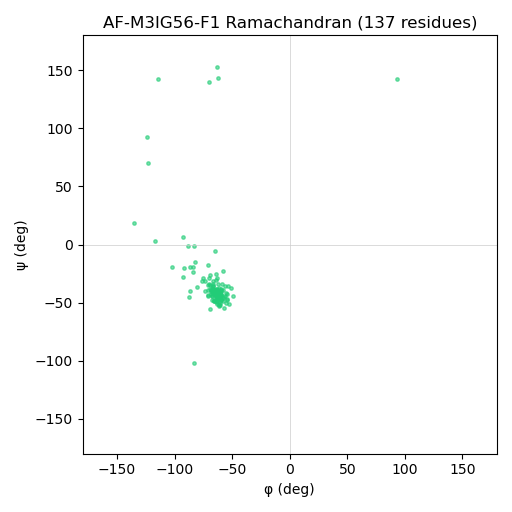G A O 1
ATOM 941 N N . THR A 1 123 ? 10.741 -1.502 -15.646 1.00 84.38 123 THR A N 1
ATOM 942 C CA . THR A 1 123 ? 10.266 -1.033 -16.969 1.00 84.38 123 THR A CA 1
ATOM 943 C C . THR A 1 123 ? 11.195 -0.025 -17.649 1.00 84.38 123 THR A C 1
ATOM 945 O O . THR A 1 123 ? 10.919 0.407 -18.766 1.00 84.38 123 THR A O 1
ATOM 948 N N . SER A 1 124 ? 12.302 0.349 -17.005 1.00 82.88 124 SER A N 1
ATOM 949 C CA . SER A 1 124 ? 13.236 1.362 -17.496 1.00 82.88 124 SER A CA 1
ATOM 950 C C . SER A 1 124 ? 14.610 0.778 -17.832 1.00 82.88 124 SER A C 1
ATOM 952 O O . SER A 1 124 ? 15.140 -0.099 -17.141 1.00 82.88 124 SER A O 1
ATOM 954 N N . ALA A 1 125 ? 15.214 1.291 -18.909 1.00 83.19 125 ALA A N 1
ATOM 955 C CA . ALA A 1 125 ? 16.577 0.940 -19.293 1.00 83.19 125 ALA A CA 1
ATOM 956 C C . ALA A 1 125 ? 17.573 1.367 -18.201 1.00 83.19 125 ALA A C 1
ATOM 958 O O . ALA A 1 125 ? 17.409 2.415 -17.573 1.00 83.19 125 ALA A O 1
ATOM 959 N N . THR A 1 126 ? 18.615 0.561 -17.978 1.00 83.56 126 THR A N 1
ATOM 960 C CA . THR A 1 126 ? 19.567 0.731 -16.865 1.00 83.56 126 THR A CA 1
ATOM 961 C C . THR A 1 126 ? 20.187 2.130 -16.809 1.00 83.56 126 THR A C 1
ATOM 963 O O . THR A 1 126 ? 20.349 2.671 -15.721 1.00 83.56 126 THR A O 1
ATOM 966 N N . SER A 1 127 ? 20.457 2.749 -17.962 1.00 84.00 127 SER A N 1
ATOM 967 C CA . SER A 1 127 ? 21.063 4.083 -18.073 1.00 84.00 127 SER A CA 1
ATOM 968 C C . SER A 1 127 ? 20.162 5.239 -17.624 1.00 84.00 127 SER A C 1
ATOM 970 O O . SER A 1 127 ? 20.676 6.270 -17.209 1.00 84.00 127 SER A O 1
ATOM 972 N N . ILE A 1 128 ? 18.836 5.080 -17.680 1.00 87.06 128 ILE A N 1
ATOM 973 C CA . ILE A 1 128 ? 17.862 6.143 -17.357 1.00 87.06 128 ILE A CA 1
ATOM 974 C C . ILE A 1 128 ? 16.983 5.804 -16.153 1.00 87.06 128 ILE A C 1
ATOM 976 O O . ILE A 1 128 ? 16.082 6.567 -15.811 1.00 87.06 128 ILE A O 1
ATOM 980 N N . ARG A 1 129 ? 17.215 4.659 -15.504 1.00 83.62 129 ARG A N 1
ATOM 981 C CA . ARG A 1 129 ? 16.356 4.126 -14.438 1.00 83.62 129 ARG A CA 1
ATOM 982 C C . ARG A 1 129 ? 16.154 5.110 -13.291 1.00 83.62 129 ARG A C 1
ATOM 984 O O . ARG A 1 129 ? 15.030 5.262 -12.830 1.00 83.62 129 ARG A O 1
ATOM 991 N N . GLY A 1 130 ? 17.215 5.805 -12.875 1.00 83.06 130 GLY A N 1
ATOM 992 C CA . GLY A 1 130 ? 17.143 6.810 -11.811 1.00 83.06 130 GLY A CA 1
ATOM 993 C C . GLY A 1 130 ? 16.241 7.993 -12.171 1.00 83.06 130 GLY A C 1
ATOM 994 O O . GLY A 1 130 ? 15.352 8.338 -11.401 1.00 83.06 130 GLY A O 1
ATOM 995 N N . GLN A 1 131 ? 16.407 8.568 -13.368 1.00 85.81 131 GLN A N 1
ATOM 996 C CA . GLN A 1 131 ? 15.554 9.665 -13.845 1.00 85.81 131 GLN A CA 1
ATOM 997 C C . GLN A 1 131 ? 14.115 9.209 -14.089 1.00 85.81 131 GLN A C 1
ATOM 999 O O . GLN A 1 131 ? 13.183 9.896 -13.689 1.00 85.81 131 GLN A O 1
ATOM 1004 N N . TYR A 1 132 ? 13.919 8.040 -14.700 1.00 87.19 132 TYR A N 1
ATOM 1005 C CA . TYR A 1 132 ? 12.591 7.477 -14.932 1.00 87.19 132 TYR A CA 1
ATOM 1006 C C . TYR A 1 132 ? 11.841 7.253 -13.619 1.00 87.19 132 TYR A C 1
ATOM 1008 O O . TYR A 1 132 ? 10.687 7.652 -13.502 1.00 87.19 132 TYR A O 1
ATOM 1016 N N . TYR A 1 133 ? 12.498 6.634 -12.636 1.00 86.50 133 TYR A N 1
ATOM 1017 C CA . TYR A 1 133 ? 11.917 6.397 -11.319 1.00 86.50 133 TYR A CA 1
ATOM 1018 C C . TYR A 1 133 ? 11.639 7.716 -10.600 1.00 86.50 133 TYR A C 1
ATOM 1020 O O . TYR A 1 133 ? 10.555 7.889 -10.064 1.00 86.50 133 TYR A O 1
ATOM 1028 N N . GLY A 1 134 ? 12.579 8.666 -10.643 1.00 84.12 134 GLY A N 1
ATOM 1029 C CA . GLY A 1 134 ? 12.410 9.983 -10.034 1.00 84.12 134 GLY A CA 1
ATOM 1030 C C . GLY A 1 134 ? 11.228 10.756 -10.619 1.00 84.12 134 GLY A C 1
ATOM 1031 O O . GLY A 1 134 ? 10.422 11.284 -9.866 1.00 84.12 134 GLY A O 1
ATOM 1032 N N . ILE A 1 135 ? 11.070 10.768 -11.947 1.00 85.69 135 ILE A N 1
ATOM 1033 C CA . ILE A 1 135 ? 9.910 11.398 -12.598 1.00 85.69 135 ILE A CA 1
ATOM 1034 C C . ILE A 1 135 ? 8.625 10.625 -12.282 1.00 85.69 135 ILE A C 1
ATOM 1036 O O . ILE A 1 135 ? 7.578 11.234 -12.103 1.00 85.69 135 ILE A O 1
ATOM 1040 N N . ALA A 1 136 ? 8.685 9.293 -12.208 1.00 82.75 136 ALA A N 1
ATOM 1041 C CA . ALA A 1 136 ? 7.527 8.481 -11.853 1.00 82.75 136 ALA A CA 1
ATOM 1042 C C . ALA A 1 136 ? 7.063 8.687 -10.407 1.00 82.75 136 ALA A C 1
ATOM 1044 O O 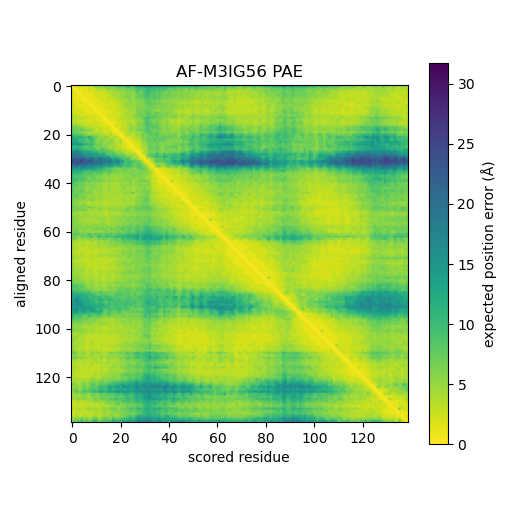. ALA A 1 136 ? 5.866 8.622 -10.181 1.00 82.75 136 ALA A O 1
ATOM 1045 N N . ALA A 1 137 ? 7.989 8.934 -9.480 1.00 79.94 137 ALA A N 1
ATOM 1046 C CA . ALA A 1 137 ? 7.714 9.161 -8.063 1.00 79.94 137 ALA A CA 1
ATOM 1047 C C . ALA A 1 137 ? 7.394 10.628 -7.725 1.00 79.94 137 ALA A C 1
ATOM 1049 O O . ALA A 1 137 ? 6.866 10.910 -6.659 1.00 79.94 137 ALA A O 1
ATOM 1050 N N . ALA A 1 138 ? 7.775 11.575 -8.588 1.00 79.69 138 ALA A N 1
ATOM 1051 C CA . ALA A 1 138 ? 7.503 12.999 -8.387 1.00 79.69 138 ALA A CA 1
ATOM 1052 C C . ALA A 1 138 ? 6.094 13.423 -8.833 1.00 79.69 138 ALA A C 1
ATOM 1054 O O . ALA A 1 138 ? 5.677 14.540 -8.528 1.00 79.69 138 ALA A O 1
ATOM 1055 N N . ILE A 1 139 ? 5.417 12.572 -9.607 1.00 72.19 139 ILE A N 1
ATOM 1056 C CA . ILE A 1 139 ? 4.062 12.779 -10.129 1.00 72.19 139 ILE A CA 1
ATOM 1057 C C . ILE A 1 139 ? 3.105 11.966 -9.275 1.00 72.19 139 ILE A C 1
ATOM 1059 O O . ILE A 1 139 ? 2.122 12.573 -8.808 1.00 72.19 139 ILE A O 1
#

Foldseek 3Di:
DVVLLVLLVVLCVVVVVCLVCVLVVLCLLCVPDDPVVSVVLVVLLVVLQVLLQVVLVVCCVVVNLVVQQVQLVVVLVVLVVVCVVCVVVVSNPSVSVSVSVSPSNSSSNSHSVNRSLVCLQVVDDPVCSVVSSVVSNVD

Organism: Candida maltosa (strain Xu316) (NCBI:txid1245528)

InterPro domains:
  IPR036259 MFS transporter superfamily [G3DSA:1.20.1250.20] (1-139)
  IPR036259 MFS transporter superfamily [SSF103473] (3-138)

Radius of gyration: 16.74 Å; Cα contacts (8 Å, |Δi|>4): 135; chains: 1; bounding box: 45×29×46 Å